Protein AF-A0A9E1IS95-F1 (afdb_monomer)

Foldseek 3Di:
DKDKFKKKWDQQQFDDAPFDKIKIKMWIADPVQQKIKIKIFMAGPVRDFAAPDKKKFKFFDFPPDPQDDDPGHGHCPVRTDTQFTWDDPDSNGMTIGDITHDDPPTPGQWIKMFMDHPNGTHIMITTGCVPPDD

Nearest PDB structures (foldseek):
  2zmw-assembly2_B  TM=2.854E-01  e=1.564E-01  Lithophyllon concinna
  3mgf-assembly2_B  TM=2.729E-01  e=1.835E-01  Lithophyllon concinna
  2a48-assembly1_A  TM=2.620E-01  e=1.739E-01  Anemonia manjano
  2a47-assembly1_A  TM=2.742E-01  e=2.153E-01  Anemonia manjano
  2a46-assembly1_A  TM=2.627E-01  e=5.927E-01  Anemonia manjano

Secondary structure (DSSP, 8-state):
--EEEEEEEBGGGSS--SS-EEEEEEEEEETTTTEEEEEEEEEETTSPPPPS-EEEEEEEE-TTSS-PEETTEETTGGGSPEEEEPEEEETTTEEEEEEEEPPTTS--SEEEEEEEETTEEEEEEEE-GGG---

Radius of gyration: 14.27 Å; Cα contacts (8 Å, |Δi|>4): 323; chains: 1; bounding box: 33×31×39 Å

Sequence (134 aa):
GNEFLDTHLSAYEVQYFDRMMSGDAKLIFDPAKQEASGRAYIRSEDGQPLPLSITITLRQINDDENCEFDGWGIWEASSCTILGTFTSLQPSGEWELGAVNINDDVDPKELFILVQADGEDALTGRFHMEYLHY

Solvent-accessible surface area (backbone atoms only — not comparable to full-atom values): 7564 Å² total; per-residue (Å²): 125,74,43,80,43,68,28,59,29,35,40,70,38,37,93,52,71,97,67,72,50,40,34,42,37,38,39,42,35,34,77,92,74,35,28,37,27,35,40,38,38,47,45,38,74,83,72,52,85,71,70,95,47,69,48,41,34,39,29,45,45,50,96,87,50,88,58,47,72,54,104,63,30,43,77,35,66,87,75,40,54,75,58,42,65,44,45,77,76,47,97,83,35,38,30,38,31,69,81,30,69,56,67,83,93,49,77,64,67,31,39,32,39,42,32,26,46,80,86,39,56,44,28,32,26,57,39,76,50,87,78,62,87,128

pLDDT: mean 80.84, std 12.6, range [50.78, 97.12]

Mean predicted aligned error: 6.52 Å

Structure (mmCIF, N/CA/C/O backbone):
data_AF-A0A9E1IS95-F1
#
_entry.id   AF-A0A9E1IS95-F1
#
loop_
_atom_site.group_PDB
_atom_site.id
_atom_site.type_symbol
_atom_site.label_atom_id
_atom_site.label_alt_id
_atom_site.label_comp_id
_atom_site.label_asym_id
_atom_site.label_entity_id
_atom_site.label_seq_id
_atom_site.pdbx_PDB_ins_code
_atom_site.Cartn_x
_atom_site.Cartn_y
_atom_site.Cartn_z
_atom_site.occupancy
_atom_site.B_iso_or_equiv
_atom_site.auth_seq_id
_atom_site.auth_comp_id
_atom_site.auth_asym_id
_atom_site.auth_atom_id
_atom_site.pdbx_PDB_model_num
ATOM 1 N N . GLY A 1 1 ? 11.502 -12.611 -14.428 1.00 72.56 1 GLY A N 1
ATOM 2 C CA . GLY A 1 1 ? 10.578 -13.417 -13.600 1.00 72.56 1 GLY A CA 1
ATOM 3 C C . GLY A 1 1 ? 9.958 -12.483 -12.590 1.00 72.56 1 GLY A C 1
ATOM 4 O O . GLY A 1 1 ? 10.546 -11.436 -12.382 1.00 72.56 1 GLY A O 1
ATOM 5 N N . ASN A 1 2 ? 8.798 -12.809 -12.019 1.00 82.19 2 ASN A N 1
ATOM 6 C CA . ASN A 1 2 ? 8.148 -11.890 -11.081 1.00 82.19 2 ASN A CA 1
ATOM 7 C C . ASN A 1 2 ? 9.008 -11.687 -9.831 1.00 82.19 2 ASN A C 1
ATOM 9 O O . ASN A 1 2 ? 9.616 -12.641 -9.334 1.00 82.19 2 ASN A O 1
ATOM 13 N N . GLU A 1 3 ? 9.007 -10.464 -9.327 1.00 84.88 3 GLU A N 1
ATOM 14 C CA . GLU A 1 3 ? 9.722 -10.056 -8.126 1.00 84.88 3 GLU A CA 1
ATOM 15 C C . GLU A 1 3 ? 8.733 -9.840 -6.986 1.00 84.88 3 GLU A C 1
ATOM 17 O O . GLU A 1 3 ? 7.587 -9.440 -7.193 1.00 84.88 3 GLU A O 1
ATOM 22 N N . PHE A 1 4 ? 9.163 -10.167 -5.773 1.00 88.69 4 PHE A N 1
ATOM 23 C CA . PHE A 1 4 ? 8.333 -10.077 -4.581 1.00 88.69 4 PHE A CA 1
ATOM 24 C C . PHE A 1 4 ? 8.921 -9.018 -3.670 1.00 88.69 4 PHE A C 1
ATOM 26 O O . PHE A 1 4 ? 10.099 -9.085 -3.323 1.00 88.69 4 PHE A O 1
ATOM 33 N N . LEU A 1 5 ? 8.083 -8.067 -3.287 1.00 88.69 5 LEU A N 1
ATOM 34 C CA . LEU A 1 5 ? 8.444 -6.954 -2.430 1.00 88.69 5 LEU A CA 1
ATOM 35 C C . LEU A 1 5 ? 7.574 -7.035 -1.185 1.00 88.69 5 LEU A C 1
ATOM 37 O O . LEU A 1 5 ? 6.357 -7.193 -1.287 1.00 88.69 5 LEU A O 1
ATOM 41 N N . ASP A 1 6 ? 8.180 -6.933 -0.015 1.00 92.12 6 ASP A N 1
ATOM 42 C CA . ASP A 1 6 ? 7.478 -6.904 1.259 1.00 92.12 6 ASP A CA 1
ATOM 43 C C . ASP A 1 6 ? 7.820 -5.639 2.035 1.00 92.12 6 ASP A C 1
ATOM 45 O O . ASP A 1 6 ? 8.904 -5.074 1.901 1.00 92.12 6 ASP A O 1
ATOM 49 N N . THR A 1 7 ? 6.853 -5.168 2.814 1.00 91.06 7 THR A N 1
ATOM 50 C CA . THR A 1 7 ? 7.033 -4.000 3.664 1.00 91.06 7 THR A CA 1
ATOM 51 C C . THR A 1 7 ? 6.163 -4.076 4.904 1.00 91.06 7 THR A C 1
ATOM 53 O O . THR A 1 7 ? 5.080 -4.675 4.898 1.00 91.06 7 THR A O 1
ATOM 56 N N . HIS A 1 8 ? 6.644 -3.442 5.967 1.00 92.56 8 HIS A N 1
ATOM 57 C CA . HIS A 1 8 ? 5.880 -3.236 7.183 1.00 92.56 8 HIS A CA 1
ATOM 58 C C . HIS A 1 8 ? 5.166 -1.886 7.118 1.00 92.56 8 HIS A C 1
ATOM 60 O O . HIS A 1 8 ? 5.754 -0.888 6.705 1.00 92.56 8 HIS A O 1
ATOM 66 N N . LEU A 1 9 ? 3.905 -1.858 7.539 1.00 90.50 9 LEU A N 1
ATOM 67 C CA . LEU A 1 9 ? 3.108 -0.641 7.615 1.00 90.50 9 LEU A CA 1
ATOM 68 C C . LEU A 1 9 ? 3.338 0.018 8.982 1.00 90.50 9 LEU A C 1
ATOM 70 O O . LEU A 1 9 ? 2.901 -0.506 10.008 1.00 90.50 9 LEU A O 1
ATOM 74 N N . SER A 1 10 ? 4.031 1.154 8.981 1.00 85.50 10 SER A N 1
ATOM 75 C CA . SER A 1 10 ? 4.455 1.909 10.157 1.00 85.50 10 SER A CA 1
ATOM 76 C C . SER A 1 10 ? 3.625 3.180 10.339 1.00 85.50 10 SER A C 1
ATOM 78 O O . SER A 1 10 ? 3.480 3.978 9.416 1.00 85.50 10 SER A O 1
ATOM 80 N N . ALA A 1 11 ? 3.128 3.404 11.558 1.00 79.00 11 ALA A N 1
ATOM 81 C CA . ALA A 1 11 ? 2.477 4.661 11.945 1.00 79.00 11 ALA A CA 1
ATOM 82 C C . ALA A 1 11 ? 3.482 5.805 12.177 1.00 79.00 11 ALA A C 1
ATOM 84 O O . ALA A 1 11 ? 3.112 6.971 12.169 1.00 79.00 11 ALA A O 1
ATOM 85 N N . TYR A 1 12 ? 4.764 5.490 12.389 1.00 75.25 12 TYR A N 1
ATOM 86 C CA . TYR A 1 12 ? 5.794 6.500 12.662 1.00 75.25 12 TYR A CA 1
ATOM 87 C C . TYR A 1 12 ? 6.237 7.277 11.424 1.00 75.25 12 TYR A C 1
ATOM 89 O O . TYR A 1 12 ? 7.003 8.220 11.555 1.00 75.25 12 TYR A O 1
ATOM 97 N N . GLU A 1 13 ? 5.795 6.857 10.243 1.00 74.88 13 GLU A N 1
ATOM 98 C CA . GLU A 1 13 ? 6.080 7.525 8.976 1.00 74.88 13 GLU A CA 1
ATOM 99 C C . GLU A 1 13 ? 4.959 8.509 8.568 1.00 74.88 13 GLU A C 1
ATOM 101 O O . GLU A 1 13 ? 5.078 9.158 7.527 1.00 74.88 13 GLU A O 1
ATOM 106 N N . VAL A 1 14 ? 3.900 8.648 9.387 1.00 70.25 14 VAL A N 1
ATOM 107 C CA . VAL A 1 14 ? 2.782 9.588 9.182 1.00 70.25 14 VAL A CA 1
ATOM 108 C C . VAL A 1 14 ? 2.671 10.617 10.313 1.00 70.25 14 VAL A C 1
ATOM 110 O O . VAL A 1 14 ? 3.050 10.371 11.458 1.00 70.25 14 VAL A O 1
ATOM 113 N N . GLN A 1 15 ? 2.124 11.791 9.989 1.00 57.59 15 GLN A N 1
ATOM 114 C CA . GLN A 1 15 ? 2.077 12.950 10.886 1.00 57.59 15 GLN A CA 1
ATOM 115 C C . GLN A 1 15 ? 0.995 12.859 11.982 1.00 57.59 15 GLN A C 1
ATOM 117 O O . GLN A 1 15 ? 1.141 13.482 13.037 1.00 57.59 15 GLN A O 1
ATOM 122 N N . TYR A 1 16 ? -0.073 12.082 11.768 1.00 56.25 16 TYR A N 1
ATOM 123 C CA . TYR A 1 16 ? -1.232 12.013 12.663 1.00 56.25 16 TYR A CA 1
ATOM 124 C C . TYR A 1 16 ? -1.644 10.562 12.916 1.00 56.25 16 TYR A C 1
ATOM 126 O O . TYR A 1 16 ? -2.118 9.886 12.016 1.00 56.25 16 TYR A O 1
ATOM 134 N N . PHE A 1 17 ? -1.500 10.068 14.148 1.00 63.66 17 PHE A N 1
ATOM 135 C CA . PHE A 1 17 ? -2.008 8.742 14.508 1.00 63.66 17 PHE A CA 1
ATOM 136 C C . PHE A 1 17 ? -2.682 8.763 15.886 1.00 63.66 17 PHE A C 1
ATOM 138 O O . PHE A 1 17 ? -2.035 8.853 16.927 1.00 63.66 17 PHE A O 1
ATOM 145 N N . ASP A 1 18 ? -4.011 8.646 15.898 1.00 59.69 18 ASP A N 1
ATOM 146 C CA . ASP A 1 18 ? -4.803 8.566 17.136 1.00 59.69 18 ASP A CA 1
ATOM 147 C C . ASP A 1 18 ? -4.968 7.121 17.640 1.00 59.69 18 ASP A C 1
ATOM 149 O O . ASP A 1 18 ? -5.424 6.887 18.764 1.00 59.69 18 ASP A O 1
ATOM 153 N N . ARG A 1 19 ? -4.585 6.121 16.831 1.00 65.12 19 ARG A N 1
ATOM 154 C CA . ARG A 1 19 ? -4.753 4.699 17.154 1.00 65.12 19 ARG A CA 1
ATOM 155 C C . ARG A 1 19 ? -3.554 3.863 16.723 1.00 65.12 19 ARG A C 1
ATOM 157 O O . ARG A 1 19 ? -3.121 3.941 15.579 1.00 65.12 19 ARG A O 1
ATOM 164 N N . MET A 1 20 ? -3.064 3.019 17.632 1.00 74.00 20 MET A N 1
ATOM 165 C CA . MET A 1 20 ? -1.972 2.081 17.356 1.00 74.00 20 MET A CA 1
ATOM 166 C C . MET A 1 20 ? -2.471 0.948 16.454 1.00 74.00 20 MET A C 1
ATOM 168 O O . MET A 1 20 ? -3.131 0.006 16.904 1.00 74.00 20 MET A O 1
ATOM 172 N N . MET A 1 21 ? -2.183 1.073 15.163 1.00 82.81 21 MET A N 1
ATOM 173 C CA . MET A 1 21 ? -2.386 0.034 14.160 1.00 82.81 21 MET A CA 1
ATOM 174 C C . MET A 1 21 ? -1.031 -0.415 13.625 1.00 82.81 21 MET A C 1
ATOM 176 O O . MET A 1 21 ? -0.066 0.346 13.622 1.00 82.81 21 MET A O 1
ATOM 180 N N . SER A 1 22 ? -0.978 -1.648 13.144 1.00 88.50 22 SER A N 1
ATOM 181 C CA . SER A 1 22 ? 0.156 -2.150 12.381 1.00 88.50 22 SER A CA 1
ATOM 182 C C . SER A 1 22 ? -0.328 -3.049 11.261 1.00 88.50 22 SER A C 1
ATOM 184 O O . SER A 1 22 ? -1.471 -3.521 11.238 1.00 88.50 22 SER A O 1
ATOM 186 N N . GLY A 1 23 ? 0.543 -3.285 10.296 1.00 91.19 23 GLY A N 1
ATOM 187 C CA . GLY A 1 23 ? 0.202 -4.132 9.177 1.00 91.19 23 GLY A CA 1
ATOM 188 C C . GLY A 1 23 ? 1.405 -4.505 8.349 1.00 91.19 23 GLY A C 1
ATOM 189 O O . GLY A 1 23 ? 2.521 -4.074 8.610 1.00 91.19 23 GLY A O 1
ATOM 190 N N . ASP A 1 24 ? 1.161 -5.331 7.352 1.00 94.69 24 ASP A N 1
ATOM 191 C CA . ASP A 1 24 ? 2.181 -5.842 6.457 1.00 94.69 24 ASP A CA 1
ATOM 192 C C . ASP A 1 24 ? 1.596 -5.836 5.047 1.00 94.69 24 ASP A C 1
ATOM 194 O O . ASP A 1 24 ? 0.425 -6.179 4.848 1.00 94.69 24 ASP A O 1
ATOM 198 N N . ALA A 1 25 ? 2.394 -5.447 4.063 1.00 94.75 25 ALA A N 1
ATOM 199 C CA . ALA A 1 25 ? 1.985 -5.457 2.670 1.00 94.75 25 ALA A CA 1
ATOM 200 C C . ALA A 1 25 ? 3.013 -6.182 1.810 1.00 94.75 25 ALA A C 1
ATOM 202 O O . ALA A 1 25 ? 4.212 -6.188 2.094 1.00 94.75 25 ALA A O 1
ATOM 203 N N . LYS A 1 26 ? 2.517 -6.831 0.760 1.00 95.19 26 LYS A N 1
ATOM 204 C CA . LYS A 1 26 ? 3.329 -7.537 -0.224 1.00 95.19 26 LYS A CA 1
ATOM 205 C C . LYS A 1 26 ? 2.879 -7.164 -1.620 1.00 95.19 26 LYS A C 1
ATOM 207 O O . LYS A 1 26 ? 1.685 -7.253 -1.913 1.00 95.19 26 LYS A O 1
ATOM 212 N N . LEU A 1 27 ? 3.833 -6.824 -2.473 1.00 93.81 27 LEU A N 1
ATOM 213 C CA . LEU A 1 27 ? 3.627 -6.674 -3.904 1.00 93.81 27 LEU A CA 1
ATOM 214 C C . LEU A 1 27 ? 4.315 -7.801 -4.668 1.00 93.81 27 LEU A C 1
ATOM 216 O O . LEU A 1 27 ? 5.359 -8.321 -4.274 1.00 93.81 27 LEU A O 1
ATOM 220 N N . ILE A 1 28 ? 3.698 -8.158 -5.782 1.00 93.12 28 ILE A N 1
ATOM 221 C CA . ILE A 1 28 ? 4.266 -8.956 -6.853 1.00 93.12 28 ILE A CA 1
ATOM 222 C C . ILE A 1 28 ? 4.428 -8.004 -8.026 1.00 93.12 28 ILE A C 1
ATOM 224 O O . ILE A 1 28 ? 3.426 -7.513 -8.552 1.00 93.12 28 ILE A O 1
ATOM 228 N N . PHE A 1 29 ? 5.669 -7.764 -8.418 1.00 89.38 29 PHE A N 1
ATOM 229 C CA . PHE A 1 29 ? 6.021 -6.940 -9.562 1.00 89.38 29 PHE A CA 1
ATOM 230 C C . PHE A 1 29 ? 6.356 -7.828 -10.767 1.00 89.38 29 PHE A C 1
ATOM 232 O O . PHE A 1 29 ? 7.120 -8.790 -10.659 1.00 89.38 29 PHE A O 1
ATOM 239 N N . ASP A 1 30 ? 5.742 -7.539 -11.911 1.00 89.62 30 ASP A N 1
ATOM 240 C CA . ASP A 1 30 ? 6.033 -8.152 -13.208 1.00 89.62 30 ASP A CA 1
ATOM 241 C C . ASP A 1 30 ? 6.822 -7.137 -14.057 1.00 89.62 30 ASP A C 1
ATOM 243 O O . ASP A 1 30 ? 6.205 -6.317 -14.743 1.00 89.62 30 ASP A O 1
ATOM 247 N N . PRO A 1 31 ? 8.171 -7.179 -14.053 1.00 82.62 31 PRO A N 1
ATOM 248 C CA . PRO A 1 31 ? 8.997 -6.206 -14.777 1.00 82.62 31 PRO A CA 1
ATOM 249 C C . PRO A 1 31 ? 8.804 -6.267 -16.297 1.00 82.62 31 PRO A C 1
ATOM 251 O O . PRO A 1 31 ? 9.099 -5.310 -17.005 1.00 82.62 31 PRO A O 1
ATOM 254 N N . ALA A 1 32 ? 8.298 -7.385 -16.833 1.00 84.56 32 ALA A N 1
ATOM 255 C CA . ALA A 1 32 ? 8.049 -7.509 -18.267 1.00 84.56 32 ALA A CA 1
ATOM 256 C C . ALA A 1 32 ? 6.798 -6.738 -18.710 1.00 84.56 32 ALA A C 1
ATOM 258 O O . ALA A 1 32 ? 6.677 -6.402 -19.888 1.00 84.56 32 ALA A O 1
ATOM 259 N N . LYS A 1 33 ? 5.863 -6.501 -17.785 1.00 87.19 33 LYS A N 1
ATOM 260 C CA . LYS A 1 33 ? 4.625 -5.753 -18.034 1.00 87.19 33 LYS A CA 1
ATOM 261 C C . LYS A 1 33 ? 4.572 -4.414 -17.321 1.00 87.19 33 LYS A C 1
ATOM 263 O O . LYS A 1 33 ? 3.649 -3.659 -17.589 1.00 87.19 33 LYS A O 1
ATOM 268 N N . GLN A 1 34 ? 5.525 -4.160 -16.425 1.00 85.44 34 GLN A N 1
ATOM 269 C CA . GLN A 1 34 ? 5.521 -2.992 -15.551 1.00 85.44 34 GLN A CA 1
ATOM 270 C C . GLN A 1 34 ? 4.239 -2.950 -14.716 1.00 85.44 34 GLN A C 1
ATOM 272 O O . GLN A 1 34 ? 3.620 -1.913 -14.520 1.00 85.44 34 GLN A O 1
ATOM 277 N N . GLU A 1 35 ? 3.811 -4.118 -14.233 1.00 90.62 35 GLU A N 1
ATOM 278 C CA . GLU A 1 35 ? 2.595 -4.262 -13.437 1.00 90.62 35 GLU A CA 1
ATOM 279 C C . GLU A 1 35 ? 2.942 -4.663 -12.005 1.00 90.62 35 GLU A C 1
ATOM 281 O O . GLU A 1 35 ? 3.756 -5.561 -11.781 1.00 90.62 35 GLU A O 1
ATOM 286 N N . ALA A 1 36 ? 2.266 -4.062 -11.028 1.00 91.50 36 ALA A N 1
ATOM 287 C CA . ALA A 1 36 ? 2.250 -4.546 -9.655 1.00 91.50 36 ALA A CA 1
ATOM 288 C C . ALA A 1 36 ? 0.860 -5.032 -9.259 1.00 91.50 36 ALA A C 1
ATOM 290 O O . ALA A 1 36 ? -0.163 -4.464 -9.622 1.00 91.50 36 ALA A O 1
ATOM 291 N N . SER A 1 37 ? 0.825 -6.090 -8.466 1.00 95.44 37 SER A N 1
ATOM 292 C CA . SER A 1 37 ? -0.370 -6.576 -7.773 1.00 95.44 37 SER A CA 1
ATOM 293 C C . SER A 1 37 ? 0.014 -6.912 -6.343 1.00 95.44 37 SER A C 1
ATOM 295 O O . SER A 1 37 ? 1.202 -7.039 -6.049 1.00 95.44 37 SER A O 1
ATOM 297 N N . GLY A 1 38 ? -0.934 -7.060 -5.423 1.00 95.62 38 GLY A N 1
ATOM 298 C CA . GLY A 1 38 ? -0.521 -7.286 -4.044 1.00 95.62 38 GLY A CA 1
ATOM 299 C C . GLY A 1 38 ? -1.610 -7.557 -3.038 1.00 95.62 38 GLY A C 1
ATOM 300 O O . GLY A 1 38 ? -2.792 -7.669 -3.359 1.00 95.62 38 GLY A O 1
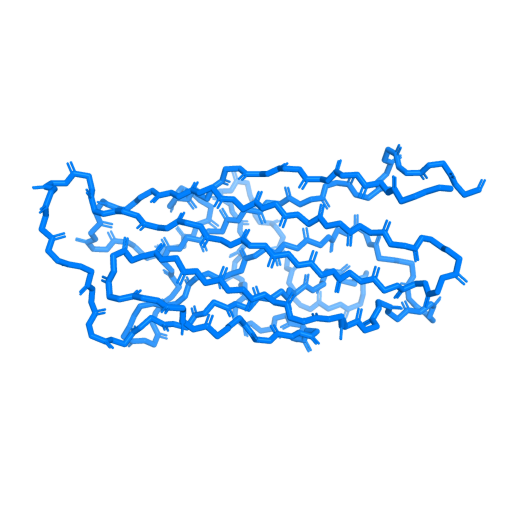ATOM 301 N N . ARG A 1 39 ? -1.171 -7.680 -1.788 1.00 96.25 39 ARG A N 1
ATOM 302 C CA . ARG A 1 39 ? -2.030 -7.847 -0.620 1.00 96.25 39 ARG A CA 1
ATOM 303 C C . ARG A 1 39 ? -1.533 -7.004 0.535 1.00 96.25 39 ARG A C 1
ATOM 305 O O . ARG A 1 39 ? -0.327 -6.860 0.721 1.00 96.25 39 ARG A O 1
ATOM 312 N N . ALA A 1 40 ? -2.472 -6.500 1.318 1.00 94.62 40 ALA A N 1
ATOM 313 C CA . ALA A 1 40 ? -2.201 -5.804 2.562 1.00 94.62 40 ALA A CA 1
ATOM 314 C C . ALA A 1 40 ? -3.000 -6.452 3.690 1.00 94.62 40 ALA A C 1
ATOM 316 O O . ALA A 1 40 ? -4.150 -6.862 3.505 1.00 94.62 40 ALA A O 1
ATOM 317 N N . TYR A 1 41 ? -2.377 -6.536 4.856 1.00 93.06 41 TYR A N 1
ATOM 318 C CA . TYR A 1 41 ? -2.998 -6.997 6.082 1.00 93.06 41 TYR A CA 1
ATOM 319 C C . TYR A 1 41 ? -2.836 -5.931 7.158 1.00 93.06 41 TYR A C 1
ATOM 321 O O . TYR A 1 41 ? -1.715 -5.505 7.424 1.00 93.06 41 TYR A O 1
ATOM 329 N N . ILE A 1 42 ? -3.935 -5.510 7.779 1.00 90.00 42 ILE A N 1
ATOM 330 C CA . ILE A 1 42 ? -3.942 -4.491 8.837 1.00 90.00 42 ILE A CA 1
ATOM 331 C C . ILE A 1 42 ? -4.619 -5.068 10.069 1.00 90.00 42 ILE A C 1
ATOM 333 O O . ILE A 1 42 ? -5.607 -5.796 9.980 1.00 90.00 42 ILE A O 1
ATOM 337 N N . ARG A 1 43 ? -4.089 -4.719 11.235 1.00 87.56 43 ARG A N 1
ATOM 338 C CA . ARG A 1 43 ? -4.603 -5.125 12.539 1.00 87.56 43 ARG A CA 1
ATOM 339 C C . ARG A 1 43 ? -4.497 -3.969 13.529 1.00 87.56 43 ARG A C 1
ATOM 341 O O . ARG A 1 43 ? -3.567 -3.169 13.479 1.00 87.56 43 ARG A O 1
ATOM 348 N N . SER A 1 44 ? -5.452 -3.912 14.450 1.00 83.88 44 SER A N 1
ATOM 349 C CA . SER A 1 44 ? -5.356 -3.046 15.622 1.00 83.88 44 SER A CA 1
ATOM 350 C C . SER A 1 44 ? -4.476 -3.723 16.668 1.00 83.88 44 SER A C 1
ATOM 352 O O . SER A 1 44 ? -4.665 -4.910 16.949 1.00 83.88 44 SER A O 1
ATOM 354 N N . GLU A 1 45 ? -3.526 -3.002 17.260 1.00 82.44 45 GLU A N 1
ATOM 355 C CA . GLU A 1 45 ? -2.618 -3.59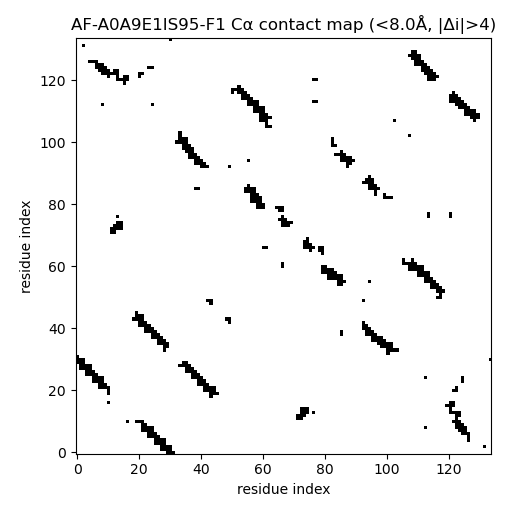2 18.257 1.00 82.44 45 GLU A CA 1
ATOM 356 C C . GLU A 1 45 ? -3.318 -3.873 19.593 1.00 82.44 45 GLU A C 1
ATOM 358 O O . GLU A 1 45 ? -2.948 -4.791 20.323 1.00 82.44 45 GLU A O 1
ATOM 363 N N . ASP A 1 46 ? -4.387 -3.131 19.880 1.00 82.31 46 ASP A N 1
ATOM 364 C CA . ASP A 1 46 ? -5.262 -3.315 21.043 1.00 82.31 46 ASP A CA 1
ATOM 365 C C . ASP A 1 46 ? -6.323 -4.426 20.849 1.00 82.31 46 ASP A C 1
ATOM 367 O O . ASP A 1 46 ? -7.168 -4.642 21.723 1.00 82.31 46 ASP A O 1
ATOM 371 N N . GLY A 1 47 ? -6.306 -5.125 19.705 1.00 78.81 47 GLY A N 1
ATOM 372 C CA . GLY A 1 47 ? -7.247 -6.198 19.364 1.00 78.81 47 GLY A CA 1
ATOM 373 C C . GLY A 1 47 ? -8.673 -5.735 19.051 1.00 78.81 47 GLY A C 1
ATOM 374 O O . GLY A 1 47 ? -9.571 -6.566 18.900 1.00 78.81 47 GLY A O 1
ATOM 375 N N . GLN A 1 48 ? -8.912 -4.429 18.963 1.00 81.56 48 GLN A N 1
ATOM 376 C CA . GLN A 1 48 ? -10.216 -3.890 18.609 1.00 81.56 48 GLN A CA 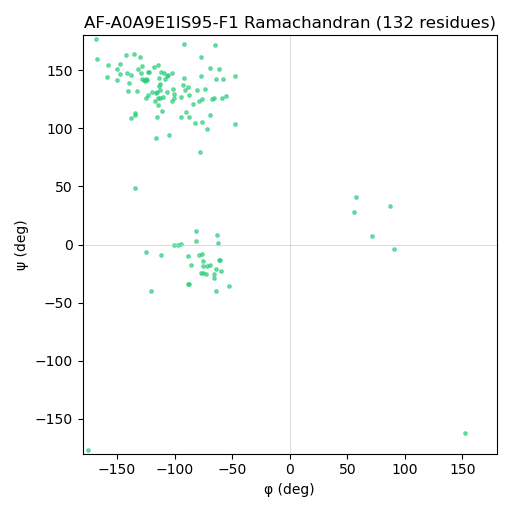1
ATOM 377 C C . GLN A 1 48 ? -10.494 -3.989 17.101 1.00 81.56 48 GLN A C 1
ATOM 379 O O . GLN A 1 48 ? -9.567 -4.091 16.293 1.00 81.56 48 GLN A O 1
ATOM 384 N N . PRO A 1 49 ? -11.771 -3.899 16.688 1.00 80.56 49 PRO A N 1
ATOM 385 C CA . PRO A 1 49 ? -12.116 -3.786 15.282 1.00 80.56 49 PRO A CA 1
ATOM 386 C C . PRO A 1 49 ? -11.466 -2.561 14.635 1.00 80.56 49 PRO A C 1
ATOM 388 O O . PRO A 1 49 ? -11.389 -1.477 15.231 1.00 80.56 49 PRO A O 1
ATOM 391 N N . LEU A 1 50 ? -11.047 -2.753 13.388 1.00 80.62 50 LEU A N 1
ATOM 392 C CA . LEU A 1 50 ? -10.562 -1.681 12.535 1.00 80.62 50 LEU A CA 1
ATOM 393 C C . LEU A 1 50 ? -11.667 -0.634 12.290 1.00 80.62 50 LEU A C 1
ATOM 395 O O . LEU A 1 50 ? -12.852 -0.989 12.310 1.00 80.62 50 LEU A O 1
ATOM 399 N N . PRO A 1 51 ? -11.305 0.645 12.070 1.00 75.19 51 PRO A N 1
ATOM 400 C CA . PRO A 1 51 ? -12.240 1.679 11.634 1.00 75.19 51 PRO A CA 1
ATOM 401 C C . PRO A 1 51 ? -13.122 1.225 10.465 1.00 75.19 51 PRO A C 1
ATOM 403 O O . PRO A 1 51 ? -12.682 0.475 9.592 1.00 75.19 51 PRO A O 1
ATOM 406 N N . LEU A 1 52 ? -14.377 1.688 10.439 1.00 74.19 52 LEU A N 1
ATOM 407 C CA . LEU A 1 52 ? -15.334 1.307 9.392 1.00 74.19 52 LEU A CA 1
ATOM 408 C C . LEU A 1 52 ? -14.922 1.826 8.010 1.00 74.19 52 LEU A C 1
ATOM 410 O O . LEU A 1 52 ? -15.320 1.239 7.004 1.00 74.19 52 LEU A O 1
ATOM 414 N N . SER A 1 53 ? -14.141 2.908 7.957 1.00 85.56 53 SER A N 1
ATOM 415 C CA . SER A 1 53 ? -13.633 3.472 6.714 1.00 85.56 53 SER A CA 1
ATOM 416 C C . SER A 1 53 ? -12.107 3.386 6.664 1.00 85.56 53 SER A C 1
ATOM 418 O O . SER A 1 53 ? -11.388 4.251 7.150 1.00 85.56 53 SER A O 1
ATOM 420 N N . ILE A 1 54 ? -11.612 2.290 6.083 1.00 87.56 54 ILE A N 1
ATOM 421 C CA . ILE A 1 54 ? -10.203 2.133 5.715 1.00 87.56 54 ILE A CA 1
ATOM 422 C C . ILE A 1 54 ? -10.091 2.162 4.199 1.00 87.56 54 ILE A C 1
ATOM 424 O O . ILE A 1 54 ? -10.721 1.360 3.505 1.00 87.56 54 ILE A O 1
ATOM 428 N N . THR A 1 55 ? -9.229 3.044 3.707 1.00 91.31 55 THR A N 1
ATOM 429 C CA . THR A 1 55 ? -8.787 3.072 2.315 1.00 91.31 55 THR A CA 1
ATOM 430 C C . THR A 1 55 ? -7.312 2.711 2.269 1.00 91.31 55 THR A C 1
ATOM 432 O O . THR A 1 55 ? -6.522 3.242 3.04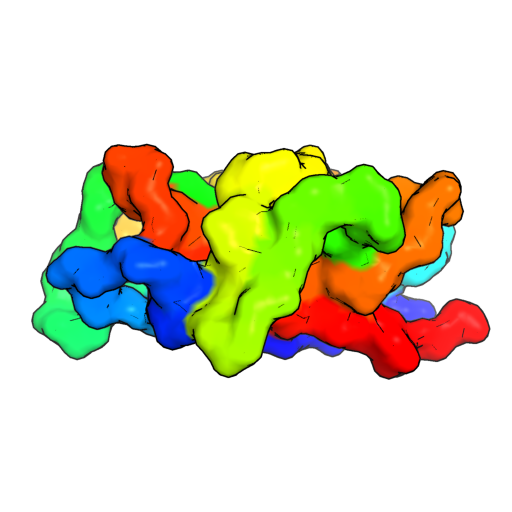1 1.00 91.31 55 THR A O 1
ATOM 435 N N . ILE A 1 56 ? -6.931 1.808 1.368 1.00 93.75 56 ILE A N 1
ATOM 436 C CA . ILE A 1 56 ? -5.531 1.438 1.154 1.00 93.75 56 ILE A CA 1
ATOM 437 C C . ILE A 1 56 ? -5.204 1.685 -0.307 1.00 93.75 56 ILE A C 1
ATOM 439 O O . ILE A 1 56 ? -5.918 1.218 -1.196 1.00 93.75 56 ILE A O 1
ATOM 443 N N . THR A 1 57 ? -4.120 2.406 -0.554 1.00 94.94 57 THR A N 1
ATOM 444 C CA . THR A 1 57 ? -3.684 2.781 -1.901 1.00 94.94 57 THR A CA 1
ATOM 445 C C . THR A 1 57 ? -2.230 2.407 -2.122 1.00 94.94 57 THR A C 1
ATOM 447 O O . THR A 1 57 ? -1.422 2.536 -1.205 1.00 94.94 57 THR A O 1
ATOM 450 N N . LEU A 1 58 ? -1.910 1.954 -3.335 1.00 94.38 58 LEU A N 1
ATOM 451 C CA . LEU A 1 58 ? -0.544 1.927 -3.845 1.00 94.38 58 LEU A CA 1
ATOM 452 C C . LEU A 1 58 ? -0.261 3.273 -4.504 1.00 94.38 58 LEU A C 1
ATOM 454 O O . LEU A 1 58 ? -1.038 3.727 -5.351 1.00 94.38 58 LEU A O 1
ATOM 458 N N . ARG A 1 59 ? 0.842 3.894 -4.106 1.00 90.12 59 ARG A N 1
ATOM 459 C CA . ARG A 1 59 ? 1.270 5.216 -4.551 1.00 90.12 59 ARG A CA 1
ATOM 460 C C . ARG A 1 59 ? 2.721 5.185 -5.010 1.00 90.12 59 ARG A C 1
ATOM 462 O O . ARG A 1 59 ? 3.466 4.259 -4.682 1.00 90.12 59 ARG A O 1
ATOM 469 N N . GLN A 1 60 ? 3.092 6.202 -5.772 1.00 84.12 60 GLN A N 1
ATOM 470 C CA . GLN A 1 60 ? 4.425 6.380 -6.337 1.00 84.12 60 GLN A CA 1
ATOM 471 C C . GLN A 1 60 ? 4.991 7.731 -5.911 1.00 84.12 60 GLN A C 1
ATOM 473 O O . GLN A 1 60 ? 4.253 8.714 -5.857 1.00 84.12 60 GLN A O 1
ATOM 478 N N . ILE A 1 61 ? 6.291 7.766 -5.617 1.00 79.25 61 ILE A N 1
ATOM 479 C CA . ILE A 1 61 ? 7.051 9.000 -5.405 1.00 79.25 61 ILE A CA 1
ATOM 480 C C . ILE A 1 61 ? 7.860 9.285 -6.668 1.00 79.25 61 ILE A C 1
ATOM 482 O O . ILE A 1 61 ? 8.666 8.458 -7.104 1.00 79.25 61 ILE A O 1
ATOM 486 N N . ASN A 1 62 ? 7.631 10.472 -7.222 1.00 73.81 62 ASN A N 1
ATOM 487 C CA . ASN A 1 62 ? 8.274 11.001 -8.419 1.00 73.81 62 ASN A CA 1
ATOM 488 C C . ASN A 1 62 ? 9.177 12.183 -8.044 1.00 73.81 62 ASN A C 1
ATOM 490 O O . ASN A 1 62 ? 8.840 12.933 -7.131 1.00 73.81 62 ASN A O 1
ATOM 494 N N . ASP A 1 63 ? 10.282 12.384 -8.769 1.00 64.50 63 ASP A N 1
ATOM 495 C CA . ASP A 1 63 ? 11.248 13.468 -8.495 1.00 64.50 63 ASP A CA 1
ATOM 496 C C . ASP A 1 63 ? 10.638 14.887 -8.568 1.00 64.50 63 ASP A C 1
ATOM 498 O O . ASP A 1 63 ? 11.165 15.811 -7.951 1.00 64.50 63 ASP A O 1
ATOM 502 N N . ASP A 1 64 ? 9.518 15.051 -9.280 1.00 59.50 64 ASP A N 1
ATOM 503 C CA . ASP A 1 64 ? 8.828 16.333 -9.486 1.00 59.50 64 ASP A CA 1
ATOM 504 C C . ASP A 1 64 ? 7.591 16.538 -8.576 1.00 59.50 64 ASP A C 1
ATOM 506 O O . ASP A 1 64 ? 6.916 17.567 -8.679 1.00 59.50 64 ASP A O 1
ATOM 510 N N . GLU A 1 65 ? 7.241 15.578 -7.709 1.00 60.38 65 GLU A N 1
ATOM 511 C CA . GLU A 1 65 ? 6.059 15.686 -6.838 1.00 60.38 65 GLU A CA 1
ATOM 512 C C . GLU A 1 65 ? 6.393 16.304 -5.470 1.00 60.38 65 GLU A C 1
ATOM 514 O O . GLU A 1 65 ? 7.412 15.994 -4.862 1.00 60.38 65 GLU A O 1
ATOM 519 N N . ASN A 1 66 ? 5.474 17.123 -4.936 1.00 60.72 66 ASN A N 1
ATOM 520 C CA . ASN A 1 66 ? 5.555 17.762 -3.607 1.00 60.72 66 ASN A CA 1
ATOM 521 C C . ASN A 1 66 ? 5.566 16.768 -2.420 1.00 60.72 66 ASN A C 1
ATOM 523 O O . ASN A 1 66 ? 5.462 17.175 -1.263 1.00 60.72 66 ASN A O 1
ATOM 527 N N . CYS A 1 67 ? 5.677 15.467 -2.681 1.00 68.75 67 CYS A N 1
ATOM 528 C CA . CYS A 1 67 ? 5.850 14.450 -1.658 1.00 68.75 67 CYS A CA 1
ATOM 529 C C . CYS A 1 67 ? 7.301 14.428 -1.183 1.00 68.75 67 CYS A C 1
ATOM 531 O O . CYS A 1 67 ? 8.105 13.590 -1.589 1.00 68.75 67 CYS A O 1
ATOM 533 N N . GLU A 1 68 ? 7.634 15.372 -0.309 1.00 62.59 68 GLU A N 1
ATOM 534 C CA . GLU A 1 68 ? 8.945 15.432 0.321 1.00 62.59 68 GLU A CA 1
ATOM 535 C C . GLU A 1 68 ? 8.978 14.595 1.605 1.00 62.59 68 GLU A C 1
ATOM 537 O O . GLU A 1 68 ? 8.079 14.639 2.452 1.00 62.59 68 GLU A O 1
ATOM 542 N N . PHE A 1 69 ? 10.061 13.832 1.747 1.00 63.38 69 PHE A N 1
ATOM 543 C CA . PHE A 1 69 ? 10.424 13.232 3.020 1.00 63.38 69 PHE A CA 1
ATOM 544 C C . PHE A 1 69 ? 11.034 14.301 3.913 1.00 63.38 69 PHE A C 1
ATOM 546 O O . PHE A 1 69 ? 12.044 14.917 3.554 1.00 63.38 69 PHE A O 1
ATOM 553 N N . ASP A 1 70 ? 10.482 14.462 5.107 1.00 60.19 70 ASP A N 1
ATOM 554 C CA . ASP A 1 70 ? 11.223 15.089 6.188 1.00 60.19 70 ASP A CA 1
ATOM 555 C C . ASP A 1 70 ? 11.957 14.005 6.998 1.00 60.19 70 ASP A C 1
ATOM 557 O O . ASP A 1 70 ? 11.805 12.802 6.780 1.00 60.19 70 ASP A O 1
ATOM 561 N N . GLY A 1 71 ? 12.812 14.410 7.937 1.00 58.56 71 GLY A N 1
ATOM 562 C CA . GLY A 1 71 ? 13.533 13.462 8.797 1.00 58.56 71 GLY A CA 1
ATOM 563 C C . GLY A 1 71 ? 12.636 12.593 9.698 1.00 58.56 71 GLY A C 1
ATOM 564 O O . GLY A 1 71 ? 13.180 11.821 10.487 1.00 58.56 71 GLY A O 1
ATOM 565 N N . TRP A 1 72 ? 11.308 12.733 9.613 1.00 58.88 72 TRP A N 1
ATOM 566 C CA . TRP A 1 72 ? 10.297 12.080 10.441 1.00 58.88 72 TRP A CA 1
ATOM 567 C C . TRP A 1 72 ? 9.234 11.305 9.646 1.00 58.88 72 TRP A C 1
ATOM 569 O O . TRP A 1 72 ? 8.449 10.604 10.275 1.00 58.88 72 TRP A O 1
ATOM 579 N N . GLY A 1 73 ? 9.201 11.363 8.312 1.00 65.44 73 GLY A N 1
ATOM 580 C CA . GLY A 1 73 ? 8.206 10.643 7.511 1.00 65.44 73 GLY A CA 1
ATOM 581 C C . GLY A 1 73 ? 7.893 11.315 6.176 1.00 65.44 73 GLY A C 1
ATOM 582 O O . GLY A 1 73 ? 8.665 12.136 5.681 1.00 65.44 73 GLY A O 1
ATOM 583 N N . ILE A 1 74 ? 6.761 10.945 5.572 1.00 74.56 74 ILE A N 1
ATOM 584 C CA . ILE A 1 74 ? 6.278 11.549 4.321 1.00 74.56 74 ILE A CA 1
ATOM 585 C C . ILE A 1 74 ? 5.299 12.672 4.686 1.00 74.56 74 ILE A C 1
ATOM 587 O O . ILE A 1 74 ? 4.198 12.397 5.163 1.00 74.56 74 ILE A O 1
ATOM 591 N N . TRP A 1 75 ? 5.692 13.934 4.466 1.00 68.38 75 TRP A N 1
ATOM 592 C CA . TRP A 1 75 ? 4.939 15.113 4.930 1.00 68.38 75 TRP A CA 1
ATOM 593 C C . TRP A 1 75 ? 3.565 15.271 4.250 1.00 68.38 75 TRP A C 1
ATOM 595 O O . TRP A 1 75 ? 2.627 15.763 4.869 1.00 68.38 75 TRP A O 1
ATOM 605 N N . GLU A 1 76 ? 3.411 14.802 3.006 1.00 76.38 76 GLU A N 1
ATOM 606 C CA . GLU A 1 76 ? 2.151 14.875 2.244 1.00 76.38 76 GLU A CA 1
ATOM 607 C C . GLU A 1 76 ? 1.810 13.545 1.552 1.00 76.38 76 GLU A C 1
ATOM 609 O O . GLU A 1 76 ? 1.496 13.509 0.368 1.00 76.38 76 GLU A O 1
ATOM 614 N N . ALA A 1 77 ? 1.870 12.419 2.268 1.00 79.94 77 ALA A N 1
ATOM 615 C CA . ALA A 1 77 ? 1.668 11.091 1.670 1.00 79.94 77 ALA A CA 1
ATOM 616 C C . ALA A 1 77 ? 0.361 10.967 0.857 1.00 79.94 77 ALA A C 1
ATOM 618 O O . ALA A 1 77 ? 0.313 10.305 -0.186 1.00 79.94 77 ALA A O 1
ATOM 619 N N . SER A 1 78 ? -0.703 11.629 1.313 1.00 82.62 78 SER A N 1
ATOM 620 C CA . SER A 1 78 ? -1.997 11.686 0.630 1.00 82.62 78 SER A CA 1
ATOM 621 C C . SER A 1 78 ? -2.009 12.491 -0.676 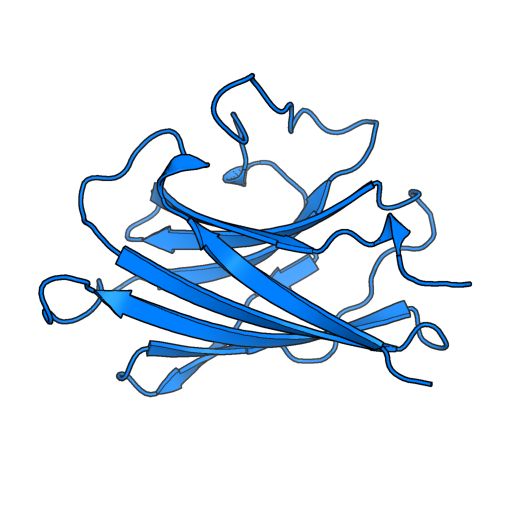1.00 82.62 78 SER A C 1
ATOM 623 O O . SER A 1 78 ? -2.924 12.277 -1.483 1.00 82.62 78 SER A O 1
ATOM 625 N N . SER A 1 79 ? -1.019 13.353 -0.935 1.00 82.81 79 SER A N 1
ATOM 626 C CA . SER A 1 79 ? -0.915 14.142 -2.171 1.00 82.81 79 SER A CA 1
ATOM 627 C C . SER A 1 79 ? -0.220 13.395 -3.317 1.00 82.81 79 SER A C 1
ATOM 629 O O . SER A 1 79 ? -0.440 13.755 -4.474 1.00 82.81 79 SER A O 1
ATOM 631 N N . CYS A 1 80 ? 0.527 12.320 -3.028 1.00 82.25 80 CYS A N 1
ATOM 632 C CA . CYS A 1 80 ? 1.268 11.577 -4.054 1.00 82.25 80 CYS A CA 1
ATOM 633 C C . CYS A 1 80 ? 0.338 10.822 -5.007 1.00 82.25 80 CYS A C 1
ATOM 635 O O . CYS A 1 80 ? -0.742 10.361 -4.611 1.00 82.25 80 CYS A O 1
ATOM 637 N N . THR A 1 81 ? 0.786 10.616 -6.244 1.00 85.88 81 THR A N 1
ATOM 638 C CA . THR A 1 81 ? 0.002 9.928 -7.278 1.00 85.88 81 THR A CA 1
ATOM 639 C C . THR A 1 81 ? -0.472 8.535 -6.836 1.00 85.88 81 THR A C 1
ATOM 641 O O . THR A 1 81 ? 0.312 7.682 -6.416 1.00 85.88 81 THR A O 1
ATOM 644 N N . ILE A 1 82 ? -1.781 8.287 -6.967 1.00 90.44 82 ILE A N 1
ATOM 645 C CA . ILE A 1 82 ? -2.403 6.977 -6.724 1.00 90.44 82 ILE A CA 1
ATOM 646 C C . ILE A 1 82 ? -2.274 6.121 -7.982 1.00 90.44 82 ILE A C 1
ATOM 648 O O . ILE A 1 82 ? -2.825 6.464 -9.027 1.00 90.44 82 ILE A O 1
ATOM 652 N N . LEU A 1 83 ? -1.618 4.970 -7.853 1.00 91.25 83 LEU A N 1
ATOM 653 C CA . LEU A 1 83 ? -1.547 3.953 -8.904 1.00 91.25 83 LEU A CA 1
ATOM 654 C C . LEU A 1 83 ? -2.719 2.972 -8.832 1.00 91.25 83 LEU A C 1
ATOM 656 O O . LEU A 1 83 ? -3.211 2.490 -9.850 1.00 91.25 83 LEU A O 1
ATOM 660 N N . GLY A 1 84 ? -3.182 2.669 -7.619 1.00 94.50 84 GLY A N 1
ATOM 661 C CA . GLY A 1 84 ? -4.264 1.719 -7.412 1.00 94.50 84 GLY A CA 1
ATOM 662 C C . GLY A 1 84 ? -4.834 1.738 -6.007 1.00 94.50 84 GLY A C 1
ATOM 663 O O . GLY A 1 84 ? -4.176 2.151 -5.053 1.00 94.50 84 GLY A O 1
ATOM 664 N N . THR A 1 85 ? -6.057 1.234 -5.882 1.00 96.44 85 THR A N 1
ATOM 665 C CA . THR A 1 85 ? -6.768 1.115 -4.607 1.00 96.44 85 THR A CA 1
ATOM 666 C C . THR A 1 85 ? -6.997 -0.353 -4.300 1.00 96.44 85 THR A C 1
ATOM 668 O O . THR A 1 85 ? -7.500 -1.099 -5.143 1.00 96.44 85 THR A O 1
ATOM 671 N N . PHE A 1 86 ? -6.647 -0.774 -3.089 1.00 96.00 86 PHE A N 1
ATOM 672 C CA . PHE A 1 86 ? -6.901 -2.138 -2.667 1.00 96.00 86 PHE A CA 1
ATOM 673 C C . PHE A 1 86 ? -8.375 -2.316 -2.300 1.00 96.00 86 PHE A C 1
ATOM 675 O O . PHE A 1 86 ? -9.012 -1.440 -1.713 1.00 96.00 86 PHE A O 1
ATOM 682 N N . THR A 1 87 ? -8.906 -3.496 -2.587 1.00 94.00 87 THR A N 1
ATOM 683 C CA . THR A 1 87 ? -10.274 -3.891 -2.256 1.00 94.00 87 THR A CA 1
ATOM 684 C C . THR A 1 87 ? -10.268 -4.790 -1.026 1.00 94.00 87 THR A C 1
ATOM 686 O O . THR A 1 87 ? -9.464 -5.715 -0.935 1.00 94.00 87 THR A O 1
ATOM 689 N N . SER A 1 88 ? -11.160 -4.520 -0.068 1.00 90.50 88 SER A N 1
ATOM 690 C CA . SER A 1 88 ? -11.307 -5.365 1.122 1.00 90.50 88 SER A CA 1
ATOM 691 C C . SER A 1 88 ? -11.833 -6.740 0.722 1.00 90.50 88 SER A C 1
ATOM 693 O O . SER A 1 88 ? -12.873 -6.849 0.073 1.00 90.50 88 SER A O 1
ATOM 695 N N . LEU A 1 89 ? -11.117 -7.786 1.126 1.00 85.56 89 LEU A N 1
ATOM 696 C CA . LEU A 1 89 ? -11.523 -9.173 0.908 1.00 85.56 89 LEU A CA 1
ATOM 697 C C . LEU A 1 89 ? -12.417 -9.691 2.029 1.00 85.56 89 LEU A C 1
ATOM 699 O O . LEU A 1 89 ? -13.293 -10.526 1.803 1.00 85.56 89 LEU A O 1
ATOM 703 N N . GLN A 1 90 ? -12.174 -9.222 3.249 1.00 75.19 90 GLN A N 1
ATOM 704 C CA . GLN A 1 90 ? -12.873 -9.687 4.434 1.00 75.19 90 GLN A CA 1
ATOM 705 C C . GLN A 1 90 ? -12.821 -8.651 5.563 1.00 75.19 90 GLN A C 1
ATOM 707 O O . GLN A 1 90 ? -11.850 -7.899 5.668 1.00 75.19 90 GLN A O 1
ATOM 712 N N . PRO A 1 91 ? -13.808 -8.664 6.481 1.00 66.44 91 PRO A N 1
ATOM 713 C CA . PRO A 1 91 ? -13.822 -7.780 7.650 1.00 66.44 91 PRO A CA 1
ATOM 714 C C . PRO A 1 91 ? -12.627 -7.960 8.601 1.00 66.44 91 PRO A C 1
ATOM 716 O O . PRO A 1 91 ? -12.423 -7.136 9.485 1.00 66.44 91 PRO A O 1
ATOM 719 N N . SER A 1 92 ? -11.848 -9.038 8.456 1.00 68.62 92 SER A N 1
ATOM 720 C CA . SER A 1 92 ? -10.698 -9.371 9.307 1.00 68.62 92 SER A CA 1
ATOM 721 C C . SER A 1 92 ? -9.406 -8.633 8.950 1.00 68.62 92 SER A C 1
ATOM 723 O O . SER A 1 92 ? -8.346 -9.005 9.450 1.00 68.62 92 SER A O 1
ATOM 725 N N . GLY A 1 93 ? -9.481 -7.616 8.093 1.00 81.88 93 GLY A N 1
ATOM 726 C CA . GLY A 1 93 ? -8.346 -6.751 7.805 1.00 81.88 93 GLY A CA 1
ATOM 727 C C . GLY A 1 93 ? -7.432 -7.255 6.688 1.00 81.88 93 GLY A C 1
ATOM 728 O O . GLY A 1 93 ? -6.229 -7.028 6.750 1.00 81.88 93 GLY A O 1
ATOM 729 N N . GLU A 1 94 ? -7.974 -7.939 5.677 1.00 91.62 94 GLU A N 1
ATOM 730 C CA . GLU A 1 94 ? -7.219 -8.310 4.473 1.00 91.62 94 GLU A CA 1
ATOM 731 C C . GLU A 1 94 ? -7.755 -7.574 3.245 1.00 91.62 94 GLU A C 1
ATOM 733 O O . GLU A 1 94 ? -8.970 -7.503 3.022 1.00 91.62 94 GLU A O 1
ATOM 738 N N . TRP A 1 95 ? -6.834 -7.065 2.432 1.00 94.31 95 TRP A N 1
ATOM 739 C CA . TRP A 1 95 ? -7.119 -6.374 1.184 1.00 94.31 95 TRP A CA 1
ATOM 740 C C . TRP A 1 95 ? -6.249 -6.896 0.048 1.00 94.31 95 TRP A C 1
ATOM 742 O O . TRP A 1 95 ? -5.106 -7.305 0.263 1.00 94.31 95 TRP A O 1
ATOM 752 N N . GLU A 1 96 ? -6.769 -6.816 -1.172 1.00 96.12 96 GLU A N 1
ATOM 753 C CA . GLU A 1 96 ? -6.035 -7.147 -2.391 1.00 96.12 96 GLU A CA 1
ATOM 754 C C . GLU A 1 96 ? -5.978 -5.989 -3.379 1.00 96.12 96 GLU A C 1
ATOM 756 O O . GLU A 1 96 ? -6.908 -5.194 -3.494 1.00 96.12 96 GLU A O 1
ATOM 761 N N . LEU A 1 97 ? -4.885 -5.938 -4.126 1.00 97.12 97 LEU A N 1
ATOM 762 C CA . LEU A 1 97 ? -4.677 -5.057 -5.259 1.00 97.12 97 LEU A CA 1
ATOM 763 C C . LEU A 1 97 ? -4.575 -5.923 -6.517 1.00 97.12 97 LEU A C 1
ATOM 765 O O . LEU A 1 97 ? -3.694 -6.783 -6.611 1.00 97.12 97 LEU A O 1
ATOM 769 N N . GLY A 1 98 ? -5.479 -5.695 -7.473 1.00 95.62 98 GLY A N 1
ATOM 770 C CA . GLY A 1 98 ? -5.357 -6.251 -8.823 1.00 95.62 98 GLY A CA 1
ATOM 771 C C . GLY A 1 98 ? -4.138 -5.684 -9.555 1.00 95.62 98 GLY A C 1
ATOM 772 O O . GLY A 1 98 ? -3.502 -4.761 -9.068 1.00 95.62 98 GLY A O 1
ATOM 773 N N . ALA A 1 99 ? -3.800 -6.224 -10.725 1.00 94.31 99 ALA A N 1
ATOM 774 C CA . ALA A 1 99 ? -2.684 -5.689 -11.503 1.00 94.31 99 ALA A CA 1
ATOM 775 C C . ALA A 1 99 ? -2.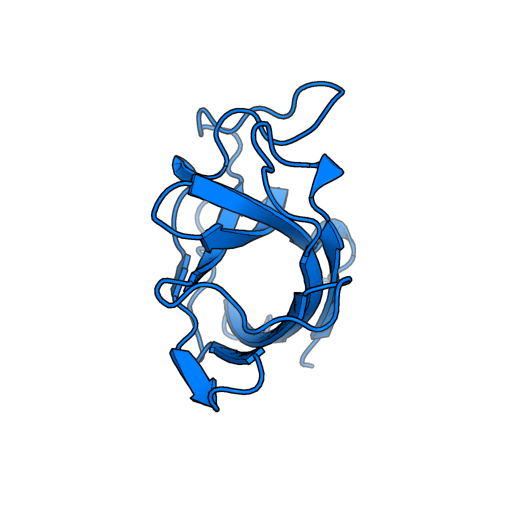914 -4.205 -11.847 1.00 94.31 99 ALA A C 1
ATOM 777 O O . ALA A 1 99 ? -3.958 -3.848 -12.401 1.00 94.31 99 ALA A O 1
ATOM 778 N N . VAL A 1 100 ? -1.943 -3.359 -11.507 1.00 92.81 100 VAL A N 1
ATOM 779 C CA . VAL A 1 100 ? -1.896 -1.937 -11.851 1.00 92.81 100 VAL A CA 1
ATOM 780 C C . VAL A 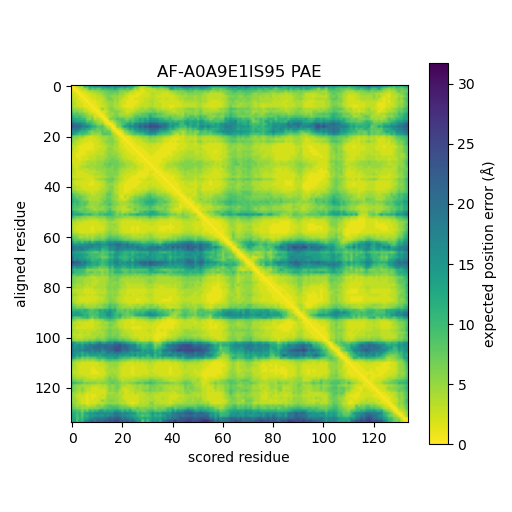1 100 ? -0.590 -1.626 -12.556 1.00 92.81 100 VAL A C 1
ATOM 782 O O . VAL A 1 100 ? 0.455 -2.155 -12.181 1.00 92.81 100 VAL A O 1
ATOM 785 N N . ASN A 1 101 ? -0.656 -0.768 -13.570 1.00 89.44 101 ASN A N 1
ATOM 786 C CA . ASN A 1 101 ? 0.531 -0.330 -14.289 1.00 89.44 101 ASN A CA 1
ATOM 787 C C . ASN A 1 101 ? 1.336 0.642 -13.428 1.00 89.44 101 ASN A C 1
ATOM 789 O O . ASN A 1 101 ? 0.784 1.582 -12.851 1.00 89.44 101 ASN A O 1
ATOM 793 N N . ILE A 1 102 ? 2.638 0.414 -13.392 1.00 83.75 102 ILE A N 1
ATOM 794 C CA . ILE A 1 102 ? 3.641 1.335 -12.883 1.00 83.75 102 ILE A CA 1
ATOM 795 C C . ILE A 1 102 ? 4.150 2.105 -14.095 1.00 83.75 102 ILE A C 1
ATOM 797 O O . ILE A 1 102 ? 4.430 1.519 -15.136 1.00 83.75 102 ILE A O 1
ATOM 801 N N . ASN A 1 103 ? 4.129 3.430 -14.014 1.00 69.31 103 ASN A N 1
ATOM 802 C CA . ASN A 1 103 ? 4.328 4.266 -15.188 1.00 69.31 103 ASN A CA 1
ATOM 803 C C . ASN A 1 103 ? 5.825 4.358 -15.537 1.00 69.31 103 ASN A C 1
ATOM 805 O O . ASN A 1 103 ? 6.604 4.806 -14.701 1.00 69.31 103 ASN A O 1
ATOM 809 N N . ASP A 1 104 ? 6.200 3.989 -16.766 1.00 57.88 104 ASP A N 1
ATOM 810 C CA . ASP A 1 104 ? 7.592 3.980 -17.264 1.00 57.88 104 ASP A CA 1
ATOM 811 C C . ASP A 1 104 ? 8.182 5.383 -17.506 1.00 57.88 104 ASP A C 1
ATOM 813 O O . ASP A 1 104 ? 9.395 5.541 -17.628 1.00 57.88 104 ASP A O 1
ATOM 817 N N . ASP A 1 105 ? 7.334 6.408 -17.627 1.00 53.59 105 ASP A N 1
ATOM 818 C CA . ASP A 1 105 ? 7.758 7.749 -18.061 1.00 53.59 105 ASP A CA 1
ATOM 819 C C . ASP A 1 105 ? 8.424 8.582 -16.951 1.00 53.59 105 ASP A C 1
ATOM 821 O O . ASP A 1 105 ? 8.965 9.657 -17.219 1.00 53.59 105 ASP A O 1
ATOM 825 N N . VAL A 1 106 ? 8.383 8.107 -15.707 1.00 56.03 106 VAL A N 1
ATOM 826 C CA . VAL A 1 106 ? 9.002 8.763 -14.555 1.00 56.03 106 VAL A CA 1
ATOM 827 C C . VAL A 1 106 ? 9.728 7.679 -13.788 1.00 56.03 106 VAL A C 1
ATOM 829 O O . VAL A 1 106 ? 9.050 6.812 -13.250 1.00 56.03 106 VAL A O 1
ATOM 832 N N . ASP A 1 107 ? 11.067 7.704 -13.769 1.00 57.59 107 ASP A N 1
ATOM 833 C CA . ASP A 1 107 ? 11.888 6.772 -12.981 1.00 57.59 107 ASP A CA 1
ATOM 834 C C . ASP A 1 107 ? 11.313 6.722 -11.550 1.00 57.59 107 ASP A C 1
ATOM 836 O O . ASP A 1 107 ? 11.467 7.693 -10.798 1.00 57.59 107 ASP A O 1
ATOM 840 N N . PRO A 1 108 ? 10.579 5.655 -11.167 1.00 59.88 108 PRO A N 1
ATOM 841 C CA . PRO A 1 108 ? 9.937 5.616 -9.870 1.00 59.88 108 PRO A CA 1
ATOM 842 C C . PRO A 1 108 ? 11.040 5.492 -8.834 1.00 59.88 108 PRO A C 1
ATOM 844 O O . PRO A 1 108 ? 11.685 4.447 -8.723 1.00 59.88 108 PRO A O 1
ATOM 847 N N . LYS A 1 109 ? 11.248 6.548 -8.048 1.00 68.56 109 LYS A N 1
ATOM 848 C CA . LYS A 1 109 ? 12.215 6.498 -6.952 1.00 68.56 109 LYS A CA 1
ATOM 849 C C . LYS A 1 109 ? 11.774 5.477 -5.909 1.00 68.56 109 LYS A C 1
ATOM 851 O O . LYS A 1 109 ? 12.593 4.736 -5.368 1.00 68.56 109 LYS A O 1
ATOM 856 N N . GLU A 1 110 ? 10.471 5.436 -5.632 1.00 80.81 110 GLU A N 1
ATOM 857 C CA . GLU A 1 110 ? 9.908 4.570 -4.606 1.00 80.81 110 GLU A CA 1
ATOM 858 C C . GLU A 1 110 ? 8.410 4.325 -4.823 1.00 80.81 110 GLU A C 1
ATOM 860 O O . GLU A 1 110 ? 7.663 5.220 -5.228 1.00 80.81 110 GLU A O 1
ATOM 865 N N . LEU A 1 111 ? 7.963 3.108 -4.513 1.00 88.12 111 LEU A N 1
ATOM 866 C CA . LEU A 1 111 ? 6.546 2.801 -4.338 1.00 88.12 111 LEU A CA 1
ATOM 867 C C . LEU A 1 111 ? 6.241 2.718 -2.851 1.00 88.12 111 LEU A C 1
ATOM 869 O O . LEU A 1 111 ? 7.055 2.227 -2.069 1.00 88.12 111 LEU A O 1
ATOM 873 N N . PHE A 1 112 ? 5.036 3.102 -2.456 1.00 90.06 112 PHE A N 1
ATOM 874 C CA . PHE A 1 112 ? 4.606 2.929 -1.076 1.00 90.06 112 PHE A CA 1
ATOM 875 C C . PHE A 1 112 ? 3.107 2.661 -0.971 1.00 90.06 112 PHE A C 1
ATOM 877 O O . PHE A 1 112 ? 2.311 3.012 -1.843 1.00 90.06 112 PHE A O 1
ATOM 884 N N . ILE A 1 113 ? 2.723 2.009 0.118 1.00 93.25 113 ILE A N 1
ATOM 885 C CA . ILE A 1 113 ? 1.338 1.873 0.543 1.00 93.25 113 ILE A CA 1
ATOM 886 C C . ILE A 1 113 ? 1.004 3.030 1.461 1.00 93.25 113 ILE A C 1
ATOM 888 O O . ILE A 1 113 ? 1.737 3.276 2.415 1.00 93.25 113 ILE A O 1
ATOM 892 N N . LEU A 1 114 ? -0.138 3.664 1.218 1.00 92.38 114 LEU A N 1
ATOM 893 C CA . LEU A 1 114 ? -0.786 4.540 2.18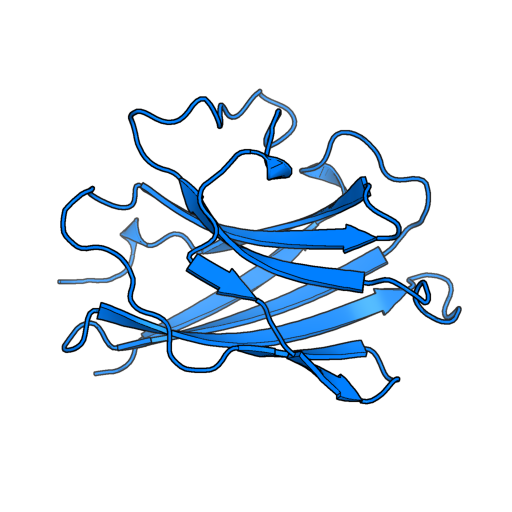2 1.00 92.38 114 LEU A CA 1
ATOM 894 C C . LEU A 1 114 ? -2.091 3.907 2.647 1.00 92.38 114 LEU A C 1
ATOM 896 O O . LEU A 1 114 ? -2.961 3.581 1.830 1.00 92.38 114 LEU A O 1
ATOM 900 N N . VAL A 1 115 ? -2.227 3.779 3.961 1.00 91.31 115 VAL A N 1
ATOM 901 C CA . VAL A 1 115 ? -3.472 3.450 4.646 1.00 91.31 115 VAL A CA 1
ATOM 902 C C . VAL A 1 115 ? -4.056 4.735 5.199 1.00 91.31 115 VAL A C 1
ATOM 904 O O . VAL A 1 115 ? -3.395 5.426 5.970 1.00 91.31 115 VAL A O 1
ATOM 907 N N . GLN A 1 116 ? -5.309 5.008 4.860 1.00 89.56 116 GLN A N 1
ATOM 908 C CA . GLN A 1 116 ? -6.080 6.109 5.418 1.00 89.56 116 GLN A CA 1
ATOM 909 C C . GLN A 1 116 ? -7.253 5.551 6.221 1.00 89.56 116 GLN A C 1
ATOM 911 O O . GLN A 1 116 ? -7.982 4.681 5.733 1.00 89.56 116 GLN A O 1
ATOM 916 N N . ALA A 1 117 ? -7.432 6.046 7.441 1.00 85.94 117 ALA A N 1
ATOM 917 C CA . ALA A 1 117 ? -8.538 5.707 8.324 1.00 85.94 117 ALA A CA 1
ATOM 918 C C . ALA A 1 117 ? -9.371 6.962 8.581 1.00 85.94 117 ALA A C 1
ATOM 920 O O . ALA A 1 117 ? -8.842 7.976 9.023 1.00 85.94 117 ALA A O 1
ATOM 921 N N . ASP A 1 118 ? -10.666 6.907 8.273 1.00 83.62 118 ASP A N 1
ATOM 922 C CA . ASP A 1 118 ? -11.587 8.038 8.464 1.00 83.62 118 ASP A CA 1
ATOM 923 C C . ASP A 1 118 ? -11.148 9.340 7.760 1.00 83.62 118 ASP A C 1
ATOM 925 O O . ASP A 1 118 ? -11.527 10.438 8.156 1.00 83.62 118 ASP A O 1
ATOM 929 N N . GLY A 1 119 ? -10.403 9.201 6.656 1.00 80.69 119 GLY A N 1
ATOM 930 C CA . GLY A 1 119 ? -9.902 10.310 5.837 1.00 80.69 119 GLY A CA 1
ATOM 931 C C . GLY A 1 119 ? -8.526 10.835 6.245 1.00 80.69 119 GLY A C 1
ATOM 932 O O . GLY A 1 119 ? -7.986 11.673 5.531 1.00 80.69 119 GLY A O 1
ATOM 933 N N . GLU A 1 120 ? -7.953 10.308 7.326 1.00 84.12 120 GLU A N 1
ATOM 934 C CA . GLU A 1 120 ? -6.641 10.696 7.843 1.00 84.12 120 GLU A CA 1
ATOM 935 C C . GLU A 1 120 ? -5.594 9.621 7.538 1.00 84.12 120 GLU A C 1
ATOM 937 O O . GLU A 1 120 ? -5.890 8.420 7.539 1.00 84.12 120 GLU A O 1
ATOM 942 N N . ASP A 1 121 ? -4.360 10.046 7.280 1.00 85.31 121 ASP A N 1
ATOM 943 C CA . ASP A 1 121 ? -3.235 9.149 7.016 1.00 85.31 121 ASP A CA 1
ATOM 944 C C . ASP A 1 121 ? -2.879 8.374 8.288 1.00 85.31 121 ASP A C 1
ATOM 946 O O . ASP A 1 121 ? -2.649 8.963 9.335 1.00 85.31 121 ASP A O 1
ATOM 950 N N . ALA A 1 122 ? -2.854 7.043 8.208 1.00 84.81 122 ALA A N 1
ATOM 951 C CA . ALA A 1 122 ? -2.788 6.183 9.387 1.00 84.81 122 ALA A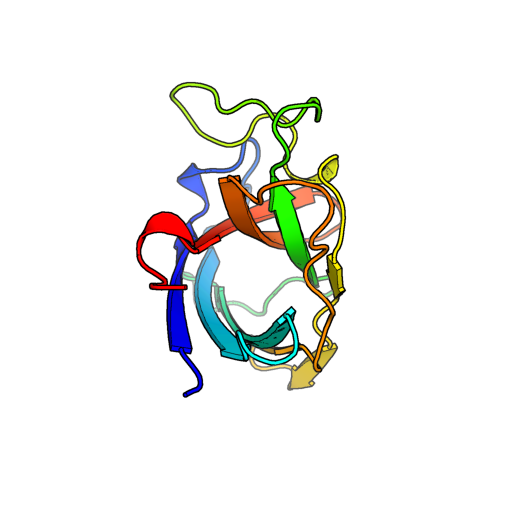 CA 1
ATOM 952 C C . ALA A 1 122 ? -1.555 5.273 9.424 1.00 84.81 122 ALA A C 1
ATOM 954 O O . ALA A 1 122 ? -0.990 5.052 10.492 1.00 84.81 122 ALA A O 1
ATOM 955 N N . LEU A 1 123 ? -1.155 4.714 8.279 1.00 88.06 123 LEU A N 1
ATOM 956 C CA . LEU A 1 123 ? 0.043 3.881 8.148 1.00 88.06 123 LEU A CA 1
ATOM 957 C C . LEU A 1 123 ? 0.654 4.072 6.765 1.00 88.06 123 LEU A C 1
ATOM 959 O O . LEU A 1 123 ? -0.081 4.161 5.777 1.00 88.06 123 LEU A O 1
ATOM 963 N N . THR A 1 124 ? 1.977 3.996 6.677 1.00 89.81 124 THR A N 1
ATOM 964 C CA . THR A 1 124 ? 2.679 3.855 5.397 1.00 89.81 124 THR A CA 1
ATOM 965 C C . THR A 1 124 ? 3.660 2.697 5.423 1.00 89.81 124 THR A C 1
ATOM 967 O O . THR A 1 124 ? 4.138 2.302 6.480 1.00 89.81 124 THR A O 1
ATOM 970 N N . GLY A 1 125 ? 3.952 2.125 4.259 1.00 90.38 125 GLY A N 1
ATOM 971 C CA . GLY A 1 125 ? 5.038 1.157 4.109 1.00 90.38 125 GLY A CA 1
ATOM 972 C C . GLY A 1 125 ? 5.621 1.213 2.710 1.00 90.38 125 GLY A C 1
ATOM 973 O O . GLY A 1 125 ? 4.895 1.411 1.738 1.00 90.38 125 GLY A O 1
ATOM 974 N N . ARG A 1 126 ? 6.937 1.065 2.613 1.00 87.81 126 ARG A N 1
ATOM 975 C CA . ARG A 1 126 ? 7.716 1.370 1.412 1.00 87.81 126 ARG A CA 1
ATOM 976 C C . ARG A 1 126 ? 8.229 0.124 0.715 1.00 87.81 126 ARG A C 1
ATOM 978 O O . ARG A 1 126 ? 8.654 -0.827 1.369 1.00 87.81 126 ARG A O 1
ATOM 985 N N . PHE A 1 127 ? 8.230 0.163 -0.608 1.00 85.12 127 PHE A N 1
ATOM 986 C CA . PHE A 1 127 ? 8.879 -0.821 -1.454 1.00 85.12 127 PHE A CA 1
ATOM 987 C C . PHE A 1 127 ? 10.005 -0.137 -2.218 1.00 85.12 127 PHE A C 1
ATOM 989 O O . PHE A 1 127 ? 9.786 0.671 -3.124 1.00 85.12 127 PHE A O 1
ATOM 996 N N . HIS A 1 128 ? 11.227 -0.483 -1.835 1.00 77.00 128 HIS A N 1
ATOM 997 C CA . HIS A 1 128 ? 12.427 0.020 -2.477 1.00 77.00 128 HIS A CA 1
ATOM 998 C C . HIS A 1 128 ? 12.626 -0.697 -3.818 1.00 77.00 128 HIS A C 1
ATOM 1000 O O . HIS A 1 128 ? 13.025 -1.861 -3.860 1.00 77.00 128 HIS A O 1
ATOM 1006 N N . MET A 1 129 ? 12.335 0.009 -4.912 1.00 72.69 129 MET A N 1
ATOM 1007 C CA . MET A 1 129 ? 12.463 -0.508 -6.282 1.00 72.69 129 MET A CA 1
ATOM 1008 C C . MET A 1 129 ? 13.926 -0.574 -6.755 1.00 72.69 129 MET A C 1
ATOM 1010 O O . MET A 1 129 ? 14.230 -1.268 -7.717 1.00 72.69 129 MET A O 1
ATOM 1014 N N . GLU A 1 130 ? 14.853 0.086 -6.050 1.00 64.06 130 GLU A N 1
ATOM 1015 C CA . GLU A 1 130 ? 16.298 0.122 -6.351 1.00 64.06 130 GLU A CA 1
ATOM 1016 C C . GLU A 1 130 ? 16.998 -1.255 -6.318 1.00 64.06 130 GLU A C 1
ATOM 1018 O O . GLU A 1 130 ? 18.116 -1.395 -6.813 1.00 64.06 130 GLU A O 1
ATOM 1023 N N . TYR A 1 131 ? 16.344 -2.286 -5.771 1.00 54.50 131 TYR A N 1
ATOM 1024 C CA . TYR A 1 131 ? 16.857 -3.662 -5.720 1.00 54.50 131 TYR A CA 1
ATOM 1025 C C . TYR A 1 131 ? 16.336 -4.561 -6.848 1.00 54.50 131 TYR A C 1
ATOM 1027 O O . TYR A 1 131 ? 16.694 -5.740 -6.901 1.00 54.50 131 TYR A O 1
ATOM 1035 N N . LEU A 1 132 ? 15.494 -4.029 -7.734 1.00 59.50 132 LEU A N 1
ATOM 1036 C CA . LEU A 1 132 ? 14.922 -4.762 -8.854 1.00 59.50 132 LEU A CA 1
ATOM 1037 C C . LEU A 1 132 ? 15.846 -4.623 -10.059 1.00 59.50 132 LEU A C 1
ATOM 1039 O O . LEU A 1 132 ? 16.114 -3.528 -10.555 1.00 59.50 132 LEU A O 1
ATOM 1043 N N . HIS A 1 133 ? 16.429 -5.744 -10.474 1.00 50.78 133 HIS A N 1
ATOM 1044 C CA . HIS A 1 133 ? 17.392 -5.761 -11.567 1.00 50.78 133 HIS A CA 1
ATOM 1045 C C . HIS A 1 133 ? 16.638 -5.780 -12.903 1.00 50.78 133 HIS A C 1
ATOM 1047 O O . HIS A 1 133 ? 16.115 -6.824 -13.296 1.00 50.78 133 HIS A O 1
ATOM 1053 N N . TYR A 1 134 ? 16.616 -4.632 -13.587 1.00 51.72 134 TYR A N 1
ATOM 1054 C CA . TYR A 1 134 ? 16.150 -4.479 -14.972 1.00 51.72 134 TYR A CA 1
ATOM 1055 C C . TYR A 1 134 ? 17.048 -5.205 -15.988 1.00 51.72 134 TYR A C 1
ATOM 1057 O O . TYR A 1 134 ? 18.295 -5.148 -15.846 1.00 51.72 134 TYR A O 1
#